Protein AF-A0A0Q9YQ11-F1 (afdb_monomer_lite)

pLDDT: mean 90.24, std 10.38, range [40.5, 97.69]

Sequence (128 aa):
MVGKISLGKLPNLDETLENQPTAQISVSVVFSMDSEGYCCIAGELSVDLSLICQRCMLPMIEPIRATFLVSPVVSDVQAEQLPARYEPLMVVNGEIVVTQWIAEELYLALPFVPRHDYECVSHDAYKE

InterPro domains:
  IPR003772 Large ribosomal RNA subunit accumulation protein YceD [PF02620] (42-121)
  IPR039255 Large ribosomal RNA subunit accumulation protein YceD, bacteria [PTHR38099] (3-121)

Foldseek 3Di:
DKDKDFQCVAPPDDPQSNVCRVKIKIKDWDWDADPVGFIKIKIKIWTWGFDQQPAQRDTDTDIFMDIFIATEDADPVVQVVDDPNHHYQHDDPNDGPVSHVVNVRRVVRDDPGDHDPDDDDHPVVPPD

Radius of gyration: 18.25 Å; chains: 1; bounding box: 50×24×55 Å

Secondary st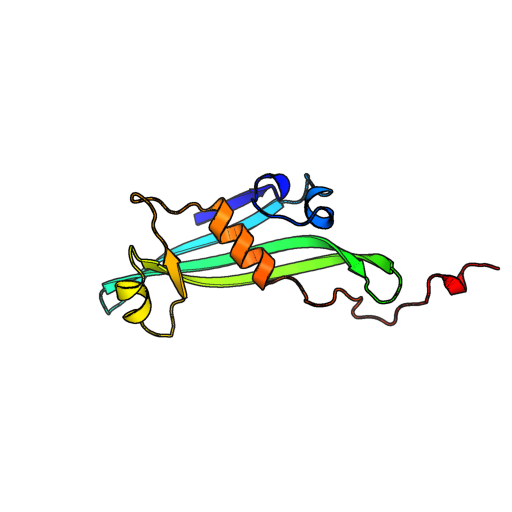ructure (DSSP, 8-state):
-EEEEEGGGSSS--HHHHT-TT-EEEEEEEEEE-TTS-EEEEEEEEEEEEEE-TTT--EEEEEEEEEEEEEEESSHHHHHTS-TTSEEEE-BTTB--HHHHHHHHHHHHS-SS---SSPPPPGGGG--

Structure (mmCIF, N/CA/C/O backbone):
data_AF-A0A0Q9YQ11-F1
#
_entry.id   AF-A0A0Q9YQ11-F1
#
loop_
_atom_site.group_PDB
_atom_site.id
_atom_site.type_symbol
_atom_site.label_atom_id
_atom_site.label_alt_id
_atom_site.label_comp_id
_atom_site.label_asym_id
_atom_site.label_entity_id
_atom_site.label_seq_id
_atom_site.pdbx_PDB_ins_code
_atom_site.Cartn_x
_atom_site.Cartn_y
_atom_site.Cartn_z
_atom_site.occupancy
_atom_site.B_iso_or_equiv
_atom_site.auth_seq_id
_atom_site.auth_comp_id
_atom_site.auth_asym_id
_atom_site.auth_atom_id
_atom_site.pdbx_PDB_model_num
ATOM 1 N N . MET A 1 1 ? -11.634 10.995 0.831 1.00 88.81 1 MET A N 1
ATOM 2 C CA . MET A 1 1 ? -10.467 11.902 0.781 1.00 88.81 1 MET A CA 1
ATOM 3 C C . MET A 1 1 ? -9.514 11.384 -0.280 1.00 88.81 1 MET A C 1
ATOM 5 O O . MET A 1 1 ? -9.397 10.176 -0.420 1.00 88.81 1 MET A O 1
ATOM 9 N N . VAL A 1 2 ? -8.875 12.275 -1.035 1.00 95.00 2 VAL A N 1
ATOM 10 C CA . VAL A 1 2 ? -7.862 11.919 -2.039 1.00 95.00 2 VAL A CA 1
ATOM 11 C C . VAL A 1 2 ? -6.594 12.716 -1.774 1.00 95.00 2 VAL A C 1
ATOM 13 O O . VAL A 1 2 ? -6.670 13.867 -1.341 1.00 95.00 2 VAL A O 1
ATOM 16 N N . GLY A 1 3 ? -5.440 12.109 -2.012 1.00 95.31 3 GLY A N 1
ATOM 17 C CA . GLY A 1 3 ? -4.145 12.720 -1.754 1.00 95.31 3 GLY A CA 1
ATOM 18 C C . GLY A 1 3 ? -3.047 12.136 -2.629 1.00 95.31 3 GLY A C 1
ATOM 19 O O . GLY A 1 3 ? -3.234 11.121 -3.300 1.00 95.31 3 GLY A O 1
ATOM 20 N N . LYS A 1 4 ? -1.895 12.808 -2.627 1.00 95.56 4 LYS A N 1
ATOM 21 C CA . LYS A 1 4 ? -0.685 12.337 -3.300 1.00 95.56 4 LYS A CA 1
ATOM 22 C C . LYS A 1 4 ? 0.491 12.350 -2.339 1.00 95.56 4 LYS A C 1
ATOM 24 O O . LYS A 1 4 ? 0.668 13.319 -1.601 1.00 95.56 4 LYS A O 1
ATOM 29 N N . ILE A 1 5 ? 1.301 11.299 -2.383 1.00 93.31 5 ILE A N 1
ATOM 30 C CA . ILE A 1 5 ? 2.515 11.149 -1.581 1.00 93.31 5 ILE A CA 1
ATOM 31 C C . ILE A 1 5 ? 3.684 10.950 -2.544 1.00 93.31 5 ILE A C 1
ATOM 33 O O . ILE A 1 5 ? 3.623 10.117 -3.444 1.00 93.31 5 ILE A O 1
ATOM 37 N N . SER A 1 6 ? 4.741 11.744 -2.392 1.00 92.62 6 SER A N 1
ATOM 38 C CA . SER A 1 6 ? 5.983 11.521 -3.138 1.00 92.62 6 SER A CA 1
ATOM 39 C C . SER A 1 6 ? 6.627 10.220 -2.674 1.00 92.62 6 SER A C 1
ATOM 41 O O . SER A 1 6 ? 6.777 10.031 -1.468 1.00 92.62 6 SER A O 1
ATOM 43 N N . LEU A 1 7 ? 7.059 9.378 -3.614 1.00 90.94 7 LEU A N 1
ATOM 44 C CA . LEU A 1 7 ? 7.686 8.091 -3.312 1.00 90.94 7 LEU A CA 1
ATOM 45 C C . LEU A 1 7 ? 8.875 8.252 -2.351 1.00 90.94 7 LEU A C 1
ATOM 47 O O . LEU A 1 7 ? 8.916 7.596 -1.321 1.00 90.94 7 LEU A O 1
ATOM 51 N N . GLY A 1 8 ? 9.747 9.240 -2.579 1.00 88.38 8 GLY A N 1
ATOM 52 C CA . GLY A 1 8 ? 10.897 9.529 -1.704 1.00 88.38 8 GLY A CA 1
ATOM 53 C C . GLY A 1 8 ? 10.570 10.022 -0.282 1.00 88.38 8 GLY A C 1
ATOM 54 O O . GLY A 1 8 ? 11.481 10.387 0.453 1.00 88.38 8 GLY A O 1
ATOM 55 N N . LYS A 1 9 ? 9.291 10.101 0.112 1.00 89.31 9 LYS A N 1
ATOM 56 C CA . LYS A 1 9 ? 8.868 10.364 1.501 1.00 89.31 9 LYS A CA 1
ATOM 57 C C . LYS A 1 9 ? 8.423 9.103 2.241 1.00 89.31 9 LYS A C 1
ATOM 59 O O . LYS A 1 9 ? 8.104 9.195 3.428 1.00 89.31 9 LYS A O 1
ATOM 64 N N . LEU A 1 10 ? 8.330 7.969 1.553 1.00 90.69 10 LEU A N 1
ATOM 65 C CA . LEU A 1 10 ? 7.999 6.706 2.190 1.00 90.69 10 LEU A CA 1
ATOM 66 C C . LEU A 1 10 ? 9.235 6.128 2.894 1.00 90.69 10 LEU A C 1
ATOM 68 O O . LEU A 1 10 ? 10.335 6.206 2.346 1.00 90.69 10 LEU A O 1
ATOM 72 N N . PRO A 1 11 ? 9.078 5.575 4.106 1.00 89.94 11 PRO A N 1
ATOM 73 C CA . PRO A 1 11 ? 10.159 4.880 4.791 1.00 89.94 11 PRO A CA 1
ATOM 74 C C . PRO A 1 11 ? 10.435 3.512 4.148 1.00 89.94 11 PRO A C 1
ATOM 76 O O . PRO A 1 11 ? 9.554 2.936 3.514 1.00 89.94 11 PRO A O 1
ATOM 79 N N . ASN A 1 12 ? 11.631 2.966 4.394 1.00 85.06 12 ASN A N 1
ATOM 80 C CA . ASN A 1 12 ? 12.003 1.579 4.078 1.00 85.06 12 ASN A CA 1
ATOM 81 C C . ASN A 1 12 ? 11.808 1.174 2.604 1.00 85.06 12 ASN A C 1
ATOM 83 O O . ASN A 1 12 ? 11.458 0.031 2.319 1.00 85.06 12 ASN A O 1
ATOM 87 N N . LEU A 1 13 ? 12.016 2.103 1.669 1.00 81.12 13 LEU A N 1
ATOM 88 C CA . LEU A 1 13 ? 12.029 1.777 0.249 1.00 81.12 13 LEU A CA 1
ATOM 89 C C . LEU A 1 13 ? 13.385 1.194 -0.150 1.00 81.12 13 LEU A C 1
ATOM 91 O O . LEU A 1 13 ? 14.428 1.669 0.289 1.00 81.12 13 LEU A O 1
ATOM 95 N N . ASP A 1 14 ? 13.370 0.194 -1.028 1.00 79.56 14 ASP A N 1
ATOM 96 C CA . ASP A 1 14 ? 14.599 -0.303 -1.640 1.00 79.56 14 ASP A CA 1
ATOM 97 C C . ASP A 1 14 ? 15.251 0.789 -2.506 1.00 79.56 14 ASP A C 1
ATOM 99 O O . ASP A 1 14 ? 14.564 1.580 -3.157 1.00 79.56 14 ASP A O 1
ATOM 103 N N . GLU A 1 15 ? 16.584 0.771 -2.609 1.00 73.31 15 GLU A N 1
ATOM 104 C CA . GLU A 1 15 ? 17.387 1.754 -3.364 1.00 73.31 15 GLU A CA 1
ATOM 105 C C . GLU A 1 15 ? 16.899 1.940 -4.820 1.00 73.31 15 GLU A C 1
ATOM 107 O O . GLU A 1 15 ? 16.966 3.024 -5.402 1.00 73.31 15 GLU A O 1
ATOM 112 N N . THR A 1 16 ? 16.335 0.889 -5.422 1.00 72.12 16 THR A N 1
ATOM 113 C CA . THR A 1 16 ? 15.770 0.941 -6.785 1.00 72.12 16 THR A CA 1
ATOM 114 C C . THR A 1 16 ? 14.543 1.861 -6.881 1.00 72.12 16 THR A C 1
ATOM 116 O O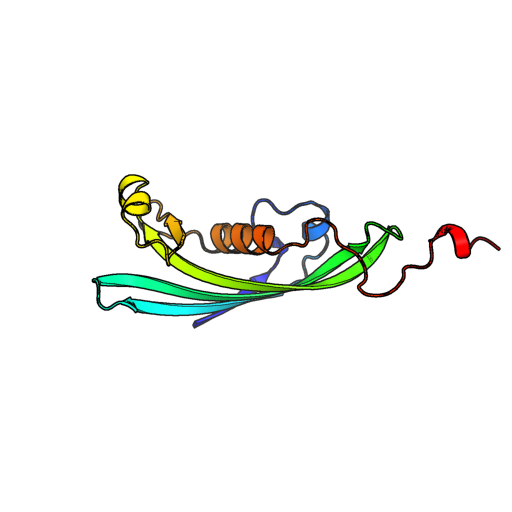 . THR A 1 16 ? 14.336 2.528 -7.898 1.00 72.12 16 THR A O 1
ATOM 119 N N . LEU A 1 17 ? 13.728 1.922 -5.828 1.00 80.25 17 LEU A N 1
ATOM 120 C CA . LEU A 1 17 ? 12.540 2.772 -5.751 1.00 80.25 17 LEU A CA 1
ATOM 121 C C . LEU A 1 17 ? 12.896 4.199 -5.317 1.00 80.25 17 LEU A C 1
ATOM 123 O O . LEU A 1 17 ? 12.307 5.158 -5.814 1.00 80.25 17 LEU A O 1
ATOM 127 N N . GLU A 1 18 ? 13.904 4.361 -4.457 1.00 71.88 18 GLU A N 1
ATOM 128 C CA . GLU A 1 18 ? 14.377 5.676 -3.998 1.00 71.88 18 GLU A CA 1
ATOM 129 C C . GLU A 1 18 ? 14.916 6.552 -5.139 1.00 71.88 18 GLU A C 1
ATOM 131 O O . GLU A 1 18 ? 14.743 7.773 -5.135 1.00 71.88 18 GLU A O 1
ATOM 136 N N . ASN A 1 19 ? 15.489 5.929 -6.173 1.00 77.25 19 ASN A N 1
ATOM 137 C CA . ASN A 1 19 ? 16.023 6.611 -7.353 1.00 77.25 19 ASN A CA 1
ATOM 138 C C . ASN A 1 19 ? 14.946 7.201 -8.293 1.00 77.25 19 ASN A C 1
ATOM 140 O O . ASN A 1 19 ? 15.256 7.649 -9.399 1.00 77.25 19 ASN A O 1
ATOM 144 N N . GLN A 1 20 ? 13.680 7.242 -7.862 1.00 85.44 20 GLN A N 1
ATOM 145 C CA . GLN A 1 20 ? 12.541 7.770 -8.620 1.00 85.44 20 GLN A CA 1
ATOM 146 C C . GLN A 1 20 ? 11.784 8.860 -7.834 1.00 85.44 20 GLN A C 1
ATOM 148 O O . GLN A 1 20 ? 10.579 8.749 -7.596 1.00 85.44 20 GLN A O 1
ATOM 153 N N . PRO A 1 21 ? 12.450 9.961 -7.430 1.00 71.00 21 PRO A N 1
ATOM 154 C CA . PRO A 1 21 ? 11.891 10.935 -6.484 1.00 71.00 21 PRO A CA 1
ATOM 155 C C . PRO A 1 21 ? 10.679 11.712 -7.024 1.00 71.00 21 PRO A C 1
ATOM 157 O O . PRO A 1 21 ? 9.940 12.329 -6.254 1.00 71.00 21 PRO A O 1
ATOM 160 N N . THR A 1 22 ? 10.471 11.708 -8.342 1.00 82.50 22 THR A N 1
ATOM 161 C CA . THR A 1 22 ? 9.332 12.356 -9.002 1.00 82.50 22 THR A CA 1
ATOM 162 C C . THR A 1 22 ? 8.079 11.484 -9.032 1.00 82.50 22 THR A C 1
ATOM 164 O O . THR A 1 22 ? 6.999 12.018 -9.291 1.00 82.50 22 THR A O 1
ATOM 167 N N . ALA A 1 23 ? 8.191 10.180 -8.749 1.00 89.56 23 ALA A N 1
ATOM 168 C CA . ALA A 1 23 ? 7.043 9.289 -8.693 1.00 89.56 23 ALA A CA 1
ATOM 169 C C . ALA A 1 23 ? 6.094 9.723 -7.565 1.00 89.56 23 ALA A C 1
ATOM 171 O O . ALA A 1 23 ? 6.506 10.000 -6.432 1.00 89.56 23 ALA A O 1
ATOM 172 N N . GLN A 1 24 ? 4.806 9.816 -7.893 1.00 93.94 24 GLN A N 1
ATOM 173 C CA . GLN A 1 24 ? 3.759 10.204 -6.956 1.00 93.94 24 GLN A CA 1
ATOM 174 C C . GLN A 1 24 ? 2.740 9.086 -6.825 1.00 93.94 24 GLN A C 1
ATOM 176 O O . GLN A 1 24 ? 2.103 8.692 -7.800 1.00 93.94 24 GLN A O 1
ATOM 181 N N . ILE A 1 25 ? 2.548 8.641 -5.593 1.00 95.50 25 ILE A N 1
ATOM 182 C CA . ILE A 1 25 ? 1.534 7.666 -5.232 1.00 95.50 25 ILE A CA 1
ATOM 183 C C . ILE A 1 25 ? 0.238 8.429 -5.023 1.00 95.50 25 ILE A C 1
ATOM 185 O O . ILE A 1 25 ? 0.167 9.323 -4.176 1.00 95.50 25 ILE A O 1
ATOM 189 N N . SER A 1 26 ? -0.775 8.099 -5.813 1.00 97.44 26 SER A N 1
ATOM 190 C CA . SER A 1 26 ? -2.131 8.599 -5.602 1.00 97.44 26 SER A CA 1
ATOM 191 C C . SER A 1 26 ? -2.840 7.671 -4.631 1.00 97.44 26 SER A C 1
ATOM 193 O O . SER A 1 26 ? -2.791 6.460 -4.809 1.00 97.44 26 SER A O 1
ATOM 195 N N . VAL A 1 27 ? -3.478 8.238 -3.610 1.00 97.38 27 VAL A N 1
ATOM 196 C CA . VAL A 1 27 ? -4.183 7.487 -2.567 1.00 97.38 27 VAL A CA 1
ATOM 197 C C . VAL A 1 27 ? -5.590 8.050 -2.424 1.00 97.38 27 VAL A C 1
ATOM 199 O O . VAL A 1 27 ? -5.771 9.271 -2.339 1.00 97.38 27 VAL A O 1
ATOM 202 N N . SER A 1 28 ? -6.587 7.173 -2.364 1.00 97.06 28 SER A N 1
ATOM 203 C CA . SER A 1 28 ? -7.951 7.526 -1.987 1.00 97.06 28 SER A CA 1
ATOM 204 C C . SER A 1 28 ? -8.389 6.712 -0.776 1.00 97.06 28 SER A C 1
ATOM 206 O O . SER A 1 28 ? -8.092 5.528 -0.672 1.00 97.06 28 SER A O 1
ATOM 208 N N . VAL A 1 29 ? -9.059 7.370 0.169 1.00 96.31 29 VAL A N 1
ATOM 209 C CA . VAL A 1 29 ? -9.552 6.746 1.401 1.00 96.31 29 VAL A CA 1
ATOM 210 C C . VAL A 1 29 ? -10.960 7.217 1.728 1.00 96.31 29 VAL A C 1
ATOM 212 O O . VAL A 1 29 ? -11.312 8.389 1.539 1.00 96.31 29 VAL A O 1
ATOM 215 N N . VAL A 1 30 ? -11.763 6.314 2.267 1.00 97.06 30 VAL A N 1
ATOM 216 C CA . VAL A 1 30 ? -13.115 6.545 2.761 1.00 97.06 30 VAL A CA 1
ATOM 217 C C . VAL A 1 30 ? -13.184 6.026 4.188 1.00 97.06 30 VAL A C 1
ATOM 219 O O . VAL A 1 30 ? -12.888 4.865 4.452 1.00 97.06 30 VAL A O 1
ATOM 222 N N . PHE A 1 31 ? -13.591 6.908 5.096 1.00 96.25 31 PHE A N 1
ATOM 223 C CA . PHE A 1 31 ? -13.805 6.588 6.501 1.00 96.25 31 PHE A CA 1
ATOM 224 C C . PHE A 1 31 ? -15.287 6.320 6.727 1.00 96.25 31 PHE A C 1
ATOM 226 O O . PHE A 1 31 ? -16.136 7.090 6.272 1.00 96.25 31 PHE A O 1
ATOM 233 N N . SER A 1 32 ? -15.599 5.241 7.430 1.00 96.94 32 SER A N 1
ATOM 234 C CA . SER A 1 32 ? -16.969 4.875 7.780 1.00 96.94 32 SER A CA 1
ATOM 235 C C . SER A 1 32 ? -17.003 4.110 9.099 1.00 96.94 32 SER A C 1
ATOM 237 O O . SER A 1 32 ? -15.967 3.699 9.612 1.00 96.94 32 SER A O 1
ATOM 239 N N . MET A 1 33 ? -18.199 3.951 9.654 1.00 96.69 33 MET A N 1
ATOM 240 C CA . MET A 1 33 ? -18.466 3.012 10.739 1.00 96.69 33 MET A CA 1
ATOM 241 C C . MET A 1 33 ? -19.367 1.923 10.173 1.00 96.69 33 MET A C 1
ATOM 243 O O . MET A 1 33 ? -20.347 2.248 9.494 1.00 96.69 33 MET A O 1
ATOM 247 N N . ASP A 1 34 ? -19.048 0.657 10.420 1.00 94.31 34 ASP A N 1
ATOM 248 C CA . ASP A 1 34 ? -19.922 -0.440 10.010 1.00 94.31 34 ASP A CA 1
ATOM 249 C C . ASP A 1 34 ? -21.106 -0.635 10.977 1.00 94.31 34 ASP A C 1
ATOM 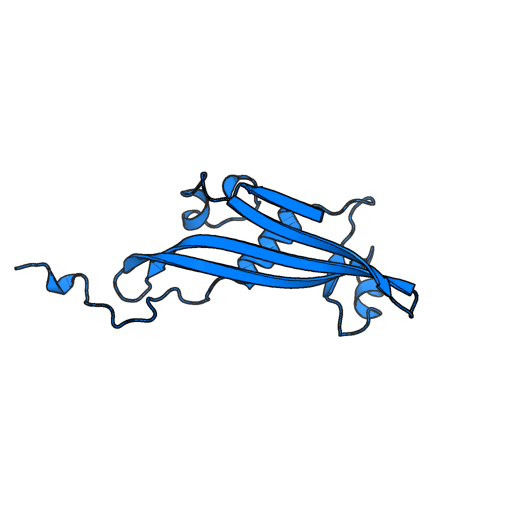251 O O . ASP A 1 34 ? -21.260 0.063 11.983 1.00 94.31 34 ASP A O 1
ATOM 255 N N . SER A 1 35 ? -21.978 -1.595 10.662 1.00 93.12 35 SER A N 1
ATOM 256 C CA . SER A 1 35 ? -23.148 -1.925 11.486 1.00 93.12 35 SER A CA 1
ATOM 257 C C . SER A 1 35 ? -22.810 -2.571 12.831 1.00 93.12 35 SER A C 1
ATOM 259 O O . SER A 1 35 ? -23.671 -2.620 13.706 1.00 93.12 35 SER A O 1
ATOM 261 N N . GLU A 1 36 ? -21.598 -3.101 12.985 1.00 92.81 36 GLU A N 1
ATOM 262 C CA . GLU A 1 36 ? -21.110 -3.748 14.206 1.00 92.81 36 GLU A CA 1
ATOM 263 C C . GLU A 1 36 ? -20.330 -2.763 15.100 1.00 92.81 36 GLU A C 1
ATOM 265 O O . GLU A 1 36 ? -19.973 -3.097 16.227 1.00 92.81 36 GLU A O 1
ATOM 270 N N . GLY A 1 37 ? -20.131 -1.524 14.637 1.00 93.44 37 GLY A N 1
ATOM 271 C CA . GLY A 1 37 ? -19.469 -0.455 15.378 1.00 93.44 37 GLY A CA 1
ATOM 272 C C . GLY A 1 37 ? -17.954 -0.392 15.179 1.00 93.44 37 GLY A C 1
ATOM 273 O O . GLY A 1 37 ? -17.290 0.317 15.934 1.00 93.44 37 GLY A O 1
ATOM 274 N N . TYR A 1 38 ? -17.397 -1.077 14.177 1.00 94.56 38 TYR A N 1
ATOM 275 C CA . TYR A 1 38 ? -15.984 -0.946 13.819 1.00 94.56 38 TYR A CA 1
ATOM 276 C C . TYR A 1 38 ? -15.751 0.297 12.961 1.00 94.56 38 TYR A C 1
ATOM 278 O O . TYR A 1 38 ? -16.544 0.625 12.076 1.00 94.56 38 TYR A O 1
ATOM 286 N N . CYS A 1 39 ? -14.639 0.985 13.220 1.00 95.44 39 CYS A N 1
ATOM 287 C CA . CYS A 1 39 ? -14.150 2.044 12.346 1.00 95.44 39 CYS A CA 1
ATOM 288 C C . CYS A 1 39 ? -13.493 1.409 11.124 1.00 95.44 39 CYS A C 1
ATOM 290 O O . CYS A 1 39 ? -12.604 0.576 11.258 1.00 95.44 39 CYS A O 1
ATOM 292 N N . CYS A 1 40 ? -13.914 1.812 9.934 1.00 96.06 40 CYS A N 1
ATOM 293 C CA . CYS A 1 40 ? -13.454 1.240 8.681 1.00 96.06 40 CYS A CA 1
ATOM 294 C C . CYS A 1 40 ? -12.783 2.313 7.834 1.00 96.06 40 CYS A C 1
ATOM 296 O O . CYS A 1 40 ? -13.357 3.382 7.597 1.00 96.06 40 CYS A O 1
ATOM 298 N N . ILE A 1 41 ? -11.602 1.989 7.319 1.00 96.75 41 ILE A N 1
ATOM 299 C CA . ILE A 1 41 ? -10.894 2.788 6.327 1.00 96.75 41 ILE A CA 1
ATOM 300 C C . ILE A 1 41 ? -10.748 1.923 5.078 1.00 96.75 41 ILE A C 1
ATOM 302 O O . ILE A 1 41 ? -9.962 0.980 5.044 1.00 96.75 41 ILE A O 1
ATOM 306 N N . ALA A 1 42 ? -11.546 2.232 4.062 1.00 97.19 42 ALA A N 1
ATOM 307 C CA . ALA A 1 42 ? -11.467 1.591 2.756 1.00 97.19 42 ALA A CA 1
ATOM 308 C C . ALA A 1 42 ? -10.730 2.512 1.790 1.00 97.19 42 ALA A C 1
ATOM 310 O O . ALA A 1 42 ? -10.921 3.730 1.842 1.00 97.19 42 ALA A O 1
ATOM 311 N N . GLY A 1 43 ? -9.930 1.966 0.887 1.00 96.56 43 GLY A N 1
ATOM 312 C CA . GLY A 1 43 ? -9.219 2.806 -0.060 1.00 96.56 43 GLY A CA 1
ATOM 313 C C . GLY A 1 43 ? -8.465 2.059 -1.136 1.00 96.56 43 GLY A C 1
ATOM 314 O O . GLY A 1 43 ? -8.497 0.834 -1.229 1.00 96.56 43 GLY A O 1
ATOM 315 N N . GLU A 1 44 ? -7.795 2.851 -1.959 1.00 97.69 44 GLU A N 1
ATOM 316 C CA . GLU A 1 44 ? -6.904 2.377 -3.005 1.00 97.69 44 GLU A CA 1
ATOM 317 C C . GLU A 1 44 ? -5.669 3.265 -3.097 1.00 97.69 44 GLU A C 1
ATOM 319 O O . GLU A 1 44 ? -5.713 4.468 -2.809 1.00 97.69 44 GLU A O 1
ATOM 324 N N . LEU A 1 45 ? -4.571 2.664 -3.539 1.00 97.38 45 LEU A N 1
ATOM 325 C CA . LEU A 1 45 ? -3.365 3.363 -3.945 1.00 97.38 45 LEU A CA 1
ATOM 326 C C . LEU A 1 45 ? -2.989 2.977 -5.373 1.00 97.38 45 LEU A C 1
ATOM 328 O O . LEU A 1 45 ? -3.239 1.856 -5.821 1.00 97.38 45 LEU A O 1
ATOM 332 N N . SER A 1 46 ? -2.369 3.911 -6.086 1.00 97.69 46 SER A N 1
ATOM 333 C CA . SER A 1 46 ? -1.864 3.678 -7.436 1.00 97.69 46 SER A CA 1
ATOM 334 C C . SER A 1 46 ? -0.606 4.488 -7.719 1.00 97.69 46 SER A C 1
ATOM 336 O O . SER A 1 46 ? -0.555 5.681 -7.393 1.00 97.69 46 SER A O 1
ATOM 338 N N . VAL A 1 47 ? 0.369 3.871 -8.381 1.00 96.31 47 VAL A N 1
ATOM 339 C CA . VAL A 1 47 ? 1.615 4.508 -8.818 1.00 96.31 47 VAL A CA 1
ATOM 340 C C . VAL A 1 47 ? 2.203 3.755 -10.011 1.00 96.31 47 VAL A C 1
ATOM 342 O O . VAL A 1 47 ? 2.142 2.532 -10.054 1.00 96.31 47 VAL A O 1
ATOM 345 N N . ASP A 1 48 ? 2.801 4.477 -10.955 1.00 94.75 48 ASP A N 1
ATOM 346 C CA . ASP A 1 48 ? 3.605 3.873 -12.019 1.00 94.75 48 ASP A CA 1
ATOM 347 C C . ASP A 1 48 ? 5.075 3.885 -11.583 1.00 94.75 48 ASP A C 1
ATOM 349 O O . ASP A 1 48 ? 5.630 4.952 -11.301 1.00 94.75 48 ASP A O 1
ATOM 353 N N . LEU A 1 49 ? 5.699 2.707 -11.500 1.00 93.88 49 LEU A N 1
ATOM 354 C CA . LEU A 1 49 ? 7.087 2.544 -11.060 1.00 93.88 49 LEU A CA 1
ATOM 355 C C . LEU A 1 49 ? 7.967 2.053 -12.205 1.00 93.88 49 LEU A C 1
ATOM 357 O O . LEU A 1 49 ? 7.604 1.136 -12.934 1.00 93.88 49 LEU A O 1
ATOM 361 N N . SER A 1 50 ? 9.168 2.609 -12.326 1.00 92.69 50 SER A N 1
ATOM 362 C CA . SER A 1 50 ? 10.230 2.029 -13.143 1.00 92.69 50 SER A CA 1
ATOM 363 C C . SER A 1 50 ? 10.897 0.894 -12.367 1.00 92.69 50 SER A C 1
ATOM 365 O O . SER A 1 50 ? 11.633 1.135 -11.412 1.00 92.69 50 SER A O 1
ATOM 367 N N . LEU A 1 51 ? 10.668 -0.347 -12.778 1.00 92.38 51 LEU A N 1
ATOM 368 C CA . LEU A 1 51 ? 11.290 -1.543 -12.209 1.00 92.38 51 LEU A CA 1
ATOM 369 C C . LEU A 1 51 ? 12.292 -2.145 -13.199 1.00 92.38 51 LEU A C 1
ATOM 371 O O . LEU A 1 51 ? 12.286 -1.823 -14.385 1.00 92.38 51 LEU A O 1
ATOM 375 N N . ILE A 1 52 ? 13.162 -3.037 -12.725 1.00 91.88 52 ILE A N 1
ATOM 376 C CA . ILE A 1 52 ? 14.065 -3.794 -13.599 1.00 91.88 52 ILE A CA 1
ATOM 377 C C . ILE A 1 52 ? 13.439 -5.144 -13.922 1.00 91.88 52 ILE A C 1
ATOM 379 O O . ILE A 1 52 ? 13.200 -5.961 -13.029 1.00 91.88 52 ILE A O 1
ATOM 383 N N . CYS A 1 53 ? 13.225 -5.397 -15.213 1.00 93.44 53 CYS A N 1
ATOM 384 C CA . CYS A 1 53 ? 12.747 -6.680 -15.697 1.00 93.44 53 CYS A CA 1
ATOM 385 C C . CYS A 1 53 ? 13.756 -7.789 -15.359 1.00 93.44 53 CYS A C 1
ATOM 387 O O . CYS A 1 53 ? 14.859 -7.825 -15.902 1.00 93.44 53 CYS A O 1
ATOM 389 N N . GLN A 1 54 ? 13.351 -8.769 -14.557 1.00 92.50 54 GLN A N 1
ATOM 390 C CA . GLN A 1 54 ? 14.175 -9.903 -14.114 1.00 92.50 54 GLN A CA 1
ATOM 391 C C . GLN A 1 54 ? 14.432 -10.956 -15.213 1.00 92.50 54 GLN A C 1
ATOM 393 O O . GLN A 1 54 ? 14.840 -12.080 -14.921 1.00 92.50 54 GLN A O 1
ATOM 398 N N . ARG A 1 55 ? 14.137 -10.640 -16.483 1.00 91.81 55 ARG A N 1
ATOM 399 C CA . ARG A 1 55 ? 14.415 -11.502 -17.645 1.00 91.81 55 ARG A CA 1
ATOM 400 C C . ARG A 1 55 ? 15.418 -10.875 -18.610 1.00 91.81 55 ARG A C 1
ATOM 402 O O . ARG A 1 55 ? 16.387 -11.536 -18.962 1.00 91.81 55 ARG A O 1
ATOM 409 N N . CYS A 1 56 ? 15.201 -9.634 -19.050 1.00 93.44 56 CYS A N 1
ATOM 410 C CA . CYS A 1 56 ? 16.138 -8.933 -19.941 1.00 93.44 56 CYS A CA 1
ATOM 411 C C . CYS A 1 56 ? 17.067 -7.944 -19.228 1.00 93.44 56 CYS A C 1
ATOM 413 O O . CYS A 1 56 ? 17.963 -7.416 -19.879 1.00 93.44 56 CYS A O 1
ATOM 415 N N . MET A 1 57 ? 16.863 -7.691 -17.930 1.00 92.12 57 MET A N 1
ATOM 416 C CA . MET A 1 57 ? 17.591 -6.692 -17.134 1.00 92.12 57 MET A CA 1
ATOM 417 C C . MET A 1 57 ? 17.448 -5.248 -17.644 1.00 92.12 57 MET A C 1
ATOM 419 O O . MET A 1 57 ? 18.267 -4.391 -17.323 1.00 92.12 57 MET A O 1
ATOM 423 N N . LEU A 1 58 ? 16.399 -4.961 -18.420 1.00 91.38 58 LEU A N 1
ATOM 424 C CA . LEU A 1 58 ? 16.075 -3.609 -18.877 1.00 91.38 58 LEU A CA 1
ATOM 425 C C . LEU A 1 58 ? 15.015 -2.955 -17.974 1.00 91.38 58 LEU A C 1
ATOM 427 O O . LEU A 1 58 ? 14.184 -3.673 -17.404 1.00 91.38 58 LEU A O 1
ATOM 431 N N . PRO A 1 59 ? 15.012 -1.612 -17.859 1.00 91.69 59 PRO A N 1
ATOM 432 C CA . PRO A 1 59 ? 13.947 -0.885 -17.180 1.00 91.69 59 PRO A CA 1
ATOM 433 C C . PRO A 1 59 ? 12.588 -1.109 -17.850 1.00 91.69 59 PRO A C 1
ATOM 435 O O . PRO A 1 59 ? 12.495 -1.137 -19.077 1.00 91.69 59 PRO A O 1
ATOM 438 N N . MET A 1 60 ? 11.541 -1.220 -17.038 1.00 92.56 60 MET A N 1
ATOM 439 C CA . MET A 1 60 ? 10.148 -1.332 -17.460 1.00 92.56 60 MET A CA 1
ATOM 440 C C . MET A 1 60 ? 9.259 -0.480 -16.557 1.00 92.56 60 MET A C 1
ATOM 442 O O . MET A 1 60 ? 9.534 -0.361 -15.365 1.00 92.56 60 MET A O 1
ATOM 446 N N . ILE A 1 61 ? 8.198 0.103 -17.113 1.00 93.00 61 ILE A N 1
ATOM 447 C CA . ILE A 1 61 ? 7.186 0.801 -16.315 1.00 93.00 61 ILE A CA 1
ATOM 448 C C . ILE A 1 61 ? 6.117 -0.208 -15.909 1.00 93.00 61 ILE A C 1
ATOM 450 O O . ILE A 1 61 ? 5.467 -0.790 -16.774 1.00 93.00 61 ILE A O 1
ATOM 454 N N . GLU A 1 62 ? 5.942 -0.388 -14.606 1.00 93.38 62 GLU A N 1
ATOM 455 C CA . GLU A 1 62 ? 4.946 -1.268 -14.008 1.00 93.38 62 GLU A CA 1
ATOM 456 C C . GLU A 1 62 ? 3.882 -0.427 -13.280 1.00 93.38 62 GLU A C 1
ATOM 458 O O . GLU A 1 62 ? 4.221 0.308 -12.342 1.00 93.38 62 GLU A O 1
ATOM 463 N N . PRO A 1 63 ? 2.602 -0.510 -13.680 1.00 95.25 63 PRO A N 1
ATOM 464 C CA . PRO A 1 63 ? 1.514 0.135 -12.959 1.00 95.25 63 PRO A CA 1
ATOM 465 C C . PRO A 1 63 ? 1.147 -0.676 -11.711 1.00 95.25 63 PRO A C 1
ATOM 467 O O . PRO A 1 63 ? 0.534 -1.739 -11.802 1.00 95.25 63 PRO A O 1
ATOM 470 N N . ILE A 1 64 ? 1.447 -0.144 -10.529 1.00 95.94 64 ILE A N 1
ATOM 471 C CA . ILE A 1 64 ? 1.080 -0.753 -9.248 1.00 95.94 64 ILE A CA 1
ATOM 472 C C . ILE A 1 64 ? -0.254 -0.191 -8.774 1.00 95.94 64 ILE A C 1
ATOM 474 O O . ILE A 1 64 ? -0.454 1.027 -8.726 1.00 95.94 64 ILE A O 1
ATOM 478 N N . ARG A 1 65 ? -1.177 -1.084 -8.414 1.00 97.00 65 ARG A N 1
ATOM 479 C CA . ARG A 1 65 ? -2.497 -0.749 -7.872 1.00 97.00 65 ARG A CA 1
ATOM 480 C C . ARG A 1 65 ? -2.819 -1.693 -6.727 1.00 97.00 65 ARG A C 1
ATOM 482 O O . ARG A 1 65 ? -2.697 -2.902 -6.893 1.00 97.00 65 ARG A O 1
ATOM 489 N N . ALA A 1 66 ? -3.273 -1.144 -5.608 1.00 96.56 66 ALA A N 1
ATOM 490 C CA . ALA A 1 66 ? -3.712 -1.929 -4.462 1.00 96.56 66 ALA A CA 1
ATOM 491 C C . ALA A 1 66 ? -4.990 -1.340 -3.875 1.00 96.56 66 ALA A C 1
ATOM 493 O O . ALA A 1 66 ? -5.202 -0.128 -3.925 1.00 96.56 66 ALA A O 1
ATOM 494 N N . THR A 1 67 ? -5.822 -2.203 -3.306 1.00 97.56 67 THR A N 1
ATOM 495 C CA . THR A 1 67 ? -7.003 -1.823 -2.529 1.00 97.56 67 THR A CA 1
ATOM 496 C C . THR A 1 67 ? -6.858 -2.388 -1.133 1.00 97.56 67 THR A C 1
ATOM 498 O O . THR A 1 67 ? -6.453 -3.540 -1.000 1.00 97.56 67 THR A O 1
ATOM 501 N N . PHE A 1 68 ? -7.257 -1.627 -0.125 1.00 96.88 68 PHE A N 1
ATOM 502 C CA . PHE A 1 68 ? -7.167 -2.037 1.271 1.00 96.88 68 PHE A CA 1
ATOM 503 C C . PHE A 1 68 ? -8.484 -1.770 1.997 1.00 96.88 68 PHE A C 1
ATOM 505 O O . PHE A 1 68 ? -9.243 -0.849 1.663 1.00 96.88 68 PHE A O 1
ATOM 512 N N . LEU A 1 69 ? -8.749 -2.588 3.012 1.00 97.06 69 LEU A N 1
ATOM 513 C CA . LEU A 1 69 ? -9.869 -2.430 3.927 1.00 97.06 69 LEU A CA 1
ATOM 514 C C . LEU A 1 69 ? -9.372 -2.703 5.343 1.00 97.06 69 LEU A C 1
ATOM 516 O O . LEU A 1 69 ? -9.248 -3.851 5.764 1.00 97.06 69 LEU A O 1
ATOM 520 N N . VAL A 1 70 ? -9.097 -1.630 6.076 1.00 97.00 70 VAL A N 1
ATOM 521 C CA . VAL A 1 70 ? -8.462 -1.716 7.390 1.00 97.00 70 VAL A CA 1
ATOM 522 C C . VAL A 1 70 ? -9.362 -1.179 8.493 1.00 97.00 70 VAL A C 1
ATOM 524 O O . VAL A 1 70 ? -10.246 -0.349 8.254 1.00 97.00 70 VAL A O 1
ATOM 527 N N . SER A 1 71 ? -9.108 -1.622 9.721 1.00 97.31 71 SER A N 1
ATOM 528 C CA . SER A 1 71 ? -9.698 -1.052 10.932 1.00 97.31 71 SER A CA 1
ATOM 529 C C . SER A 1 71 ? -8.595 -0.628 11.901 1.00 97.31 71 SER A C 1
ATOM 531 O O . SER A 1 71 ? -7.737 -1.450 12.229 1.00 97.31 71 SER A O 1
ATOM 533 N N . PRO A 1 72 ? -8.618 0.615 12.413 1.00 96.44 72 PRO A N 1
ATOM 534 C CA . PRO A 1 72 ? -7.685 1.058 13.440 1.00 96.44 72 PRO A CA 1
ATOM 535 C C . PRO A 1 72 ? -7.795 0.223 14.720 1.00 96.44 72 PRO A C 1
ATOM 537 O O . PRO A 1 72 ? -8.899 0.012 15.229 1.00 96.44 72 PRO A O 1
ATOM 540 N N . VAL A 1 73 ? -6.660 -0.204 15.269 1.00 96.50 73 VAL A N 1
ATOM 541 C CA . VAL A 1 73 ? -6.570 -0.943 16.536 1.00 96.50 73 VAL A CA 1
ATOM 542 C C . VAL A 1 73 ? -5.405 -0.432 17.388 1.00 96.50 73 VAL A C 1
ATOM 544 O O . VAL A 1 73 ? -4.402 0.035 16.863 1.00 96.50 73 VAL A O 1
ATOM 547 N N . VAL A 1 74 ? -5.520 -0.499 18.716 1.00 95.62 74 VAL A N 1
ATOM 548 C CA . VAL A 1 74 ? -4.498 0.012 19.661 1.00 95.62 74 VAL A CA 1
ATOM 549 C C . VAL A 1 74 ? -3.670 -1.094 20.326 1.00 95.62 74 VAL A C 1
ATOM 551 O O . VAL A 1 74 ? -2.819 -0.810 21.165 1.00 95.62 74 VAL A O 1
ATOM 554 N N . SER A 1 75 ? -3.949 -2.362 20.015 1.00 94.94 75 SER A N 1
ATOM 555 C CA . SER A 1 75 ? -3.276 -3.523 20.611 1.00 94.94 75 SER A CA 1
ATOM 556 C C . SER A 1 75 ? -3.489 -4.788 19.783 1.00 94.94 75 SER A C 1
ATOM 558 O O . SER A 1 75 ? -4.522 -4.918 19.122 1.00 94.94 75 SER A O 1
ATOM 560 N N . ASP A 1 76 ? -2.579 -5.751 19.923 1.00 95.19 76 ASP A N 1
ATOM 561 C CA . ASP A 1 76 ? -2.691 -7.067 19.280 1.00 95.19 76 ASP A CA 1
ATOM 562 C C . ASP A 1 76 ? -3.965 -7.812 19.708 1.00 95.19 76 ASP A C 1
ATOM 564 O O . ASP A 1 76 ? -4.641 -8.414 18.884 1.00 95.19 76 ASP A O 1
ATOM 568 N N . VAL A 1 77 ? -4.376 -7.681 20.976 1.00 96.25 77 VAL A N 1
ATOM 569 C CA . VAL A 1 77 ? -5.628 -8.280 21.479 1.00 96.25 77 VAL A CA 1
ATOM 570 C C . VAL A 1 77 ? -6.846 -7.765 20.707 1.00 96.25 77 VAL A C 1
ATOM 572 O O . VAL A 1 77 ? -7.767 -8.524 20.418 1.00 96.25 77 VAL A O 1
ATOM 575 N N . GLN A 1 78 ? -6.868 -6.475 20.363 1.00 94.56 78 GLN A N 1
ATOM 576 C CA . GLN A 1 78 ? -7.950 -5.906 19.560 1.00 94.56 78 GLN A CA 1
ATOM 577 C C . GLN A 1 78 ? -7.845 -6.337 18.090 1.00 94.56 78 GLN A C 1
ATOM 579 O O . GLN A 1 78 ? -8.875 -6.571 17.462 1.00 94.56 78 GLN A O 1
ATOM 584 N N . ALA A 1 79 ? -6.626 -6.466 17.558 1.00 95.69 79 ALA A N 1
ATOM 585 C CA . ALA A 1 79 ? -6.391 -6.983 16.213 1.00 95.69 79 ALA A CA 1
ATOM 586 C C . ALA A 1 79 ? -6.922 -8.419 16.056 1.00 95.69 79 ALA A C 1
ATOM 588 O O . ALA A 1 79 ? -7.596 -8.717 15.077 1.00 95.69 79 ALA A O 1
ATOM 589 N N . GLU A 1 80 ? -6.701 -9.287 17.046 1.00 95.81 80 GLU A N 1
ATOM 590 C CA . GLU A 1 80 ? -7.194 -10.674 17.053 1.00 95.81 80 GLU A CA 1
ATOM 591 C C . GLU A 1 80 ? -8.726 -10.781 17.128 1.00 95.81 80 GLU A C 1
ATOM 593 O O . GLU A 1 80 ? -9.310 -11.762 16.671 1.00 95.81 80 GLU A O 1
ATOM 598 N N . GLN A 1 81 ? -9.392 -9.781 17.711 1.00 94.31 81 GLN A N 1
ATOM 599 C CA . GLN A 1 81 ? -10.856 -9.716 17.821 1.00 94.31 81 GLN A CA 1
ATOM 600 C C . GLN A 1 81 ? -11.525 -9.095 16.593 1.00 94.31 81 GLN A C 1
ATOM 602 O O . GLN A 1 81 ? -12.756 -9.015 16.526 1.00 94.31 81 GLN A O 1
ATOM 607 N N . LEU A 1 82 ? -10.730 -8.604 15.646 1.00 95.94 82 LEU A N 1
ATOM 608 C CA . LEU A 1 82 ? -11.234 -7.932 14.469 1.00 95.94 82 LEU A CA 1
ATOM 609 C C . LEU A 1 82 ? -11.896 -8.949 13.521 1.00 95.94 82 LEU A C 1
ATOM 611 O O . LEU A 1 82 ? -11.358 -10.038 13.305 1.00 95.94 82 LEU A O 1
ATOM 615 N N . PRO A 1 83 ? -13.060 -8.632 12.923 1.00 95.38 83 PRO A N 1
ATOM 616 C CA . PRO A 1 83 ? -13.649 -9.489 11.908 1.00 95.38 83 PRO A CA 1
ATOM 617 C C . PRO A 1 83 ? -12.666 -9.719 10.756 1.00 95.38 83 PRO A C 1
ATOM 619 O O . PRO A 1 83 ? -12.088 -8.765 10.246 1.00 95.38 83 PRO A O 1
ATOM 622 N N . ALA A 1 84 ? -12.557 -10.961 10.274 1.00 94.75 84 ALA A N 1
ATOM 623 C CA . ALA A 1 84 ? -11.564 -11.382 9.271 1.00 94.75 84 ALA A CA 1
ATOM 624 C C . ALA A 1 84 ? -11.603 -10.625 7.924 1.00 94.75 84 ALA A C 1
ATOM 626 O O . ALA A 1 84 ? -10.730 -10.811 7.085 1.00 94.75 84 ALA A O 1
ATOM 627 N N . ARG A 1 85 ? -12.636 -9.809 7.692 1.00 94.69 85 ARG A N 1
ATOM 628 C CA . ARG A 1 85 ? -12.773 -8.939 6.515 1.00 94.69 85 ARG A CA 1
ATOM 629 C C . ARG A 1 85 ? -11.932 -7.661 6.596 1.00 94.69 85 ARG A C 1
ATOM 631 O O . ARG A 1 85 ? -11.804 -6.988 5.581 1.00 94.69 85 ARG A O 1
ATOM 638 N N . TYR A 1 86 ? -11.443 -7.302 7.782 1.00 96.44 86 TYR A N 1
ATOM 639 C CA . TYR A 1 86 ? -10.599 -6.134 7.991 1.00 96.44 86 TYR A CA 1
ATOM 640 C C . TYR A 1 86 ? -9.180 -6.564 8.313 1.00 96.44 86 TYR A C 1
ATOM 642 O O . TYR A 1 86 ? -8.958 -7.476 9.109 1.00 96.44 86 TYR A O 1
ATOM 6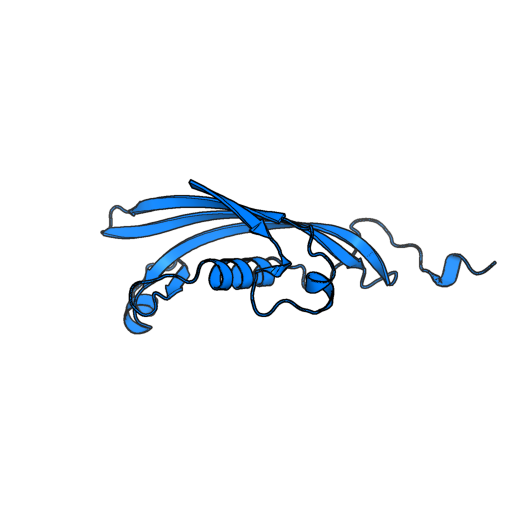50 N N . GLU A 1 87 ? -8.233 -5.824 7.765 1.00 95.44 87 GLU A N 1
ATOM 651 C CA . GLU A 1 87 ? -6.850 -5.878 8.206 1.00 95.44 87 GLU A CA 1
ATOM 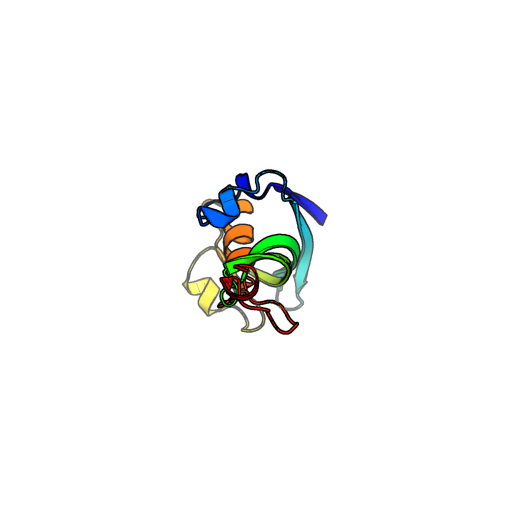652 C C . GLU A 1 87 ? -6.639 -4.901 9.380 1.00 95.44 87 GLU A C 1
ATOM 654 O O . GLU A 1 87 ? -7.199 -3.795 9.391 1.00 95.44 87 GLU A O 1
ATOM 659 N N . PRO A 1 88 ? -5.887 -5.289 10.422 1.00 96.19 88 PRO A N 1
ATOM 660 C CA . PRO A 1 88 ? -5.626 -4.411 11.552 1.00 96.19 88 PRO A CA 1
ATOM 661 C C . PRO A 1 88 ? -4.646 -3.300 11.160 1.00 96.19 88 PRO A C 1
ATOM 663 O O . PRO A 1 88 ? -3.550 -3.571 10.681 1.00 96.19 88 PRO A O 1
ATOM 666 N N . LEU A 1 89 ? -5.008 -2.047 11.439 1.00 96.31 89 LEU A N 1
ATOM 667 C CA . LEU A 1 89 ? -4.112 -0.900 11.297 1.00 96.31 89 LEU A CA 1
ATOM 668 C C . LEU A 1 89 ? -3.721 -0.369 12.676 1.00 96.31 89 LEU A C 1
ATOM 670 O O . LEU A 1 89 ? -4.545 0.197 13.395 1.00 96.31 89 LEU A O 1
ATOM 674 N N . MET A 1 90 ? -2.458 -0.544 13.054 1.00 95.19 90 MET A N 1
ATOM 675 C CA . MET A 1 90 ? -1.976 -0.157 14.379 1.00 95.19 90 MET A CA 1
ATOM 676 C C . MET A 1 90 ? -1.982 1.363 14.575 1.00 95.19 90 MET A C 1
ATOM 678 O O . MET A 1 90 ? -1.420 2.123 13.787 1.00 95.19 90 MET A O 1
ATOM 682 N N . VAL A 1 91 ? -2.584 1.801 15.679 1.00 95.38 91 VAL A N 1
ATOM 683 C CA . VAL A 1 91 ? -2.578 3.186 16.152 1.00 95.38 91 VAL A CA 1
ATOM 684 C C . VAL A 1 91 ? -1.539 3.315 17.257 1.00 95.38 91 VAL A C 1
ATOM 686 O O . VAL A 1 91 ? -1.641 2.668 18.300 1.00 95.38 91 VAL A O 1
ATOM 689 N N . VAL A 1 92 ? -0.558 4.191 17.059 1.00 90.25 92 VAL A N 1
ATOM 690 C CA . VAL A 1 92 ? 0.530 4.428 18.014 1.00 90.25 92 VAL A CA 1
ATOM 691 C C . VAL A 1 92 ? 0.384 5.837 18.571 1.00 90.25 92 VAL A C 1
ATOM 693 O O . VAL A 1 92 ? 0.332 6.805 17.822 1.00 90.25 92 VAL A O 1
ATOM 696 N N . ASN A 1 93 ? 0.293 5.966 19.898 1.00 91.12 93 ASN A N 1
ATOM 697 C CA . ASN A 1 93 ? 0.099 7.254 20.584 1.00 91.12 93 ASN A CA 1
ATOM 698 C C . ASN A 1 93 ? -1.119 8.063 20.087 1.00 91.12 93 ASN A C 1
ATOM 700 O O . ASN A 1 93 ? -1.110 9.290 20.118 1.00 91.12 93 ASN A O 1
ATOM 704 N N . GLY A 1 94 ? -2.179 7.376 19.649 1.00 91.19 94 GLY A N 1
ATOM 705 C CA . GLY A 1 94 ? -3.395 8.011 19.127 1.00 91.19 94 GLY A CA 1
ATOM 706 C C . GLY A 1 94 ? -3.302 8.464 17.668 1.00 91.19 94 GLY A C 1
ATOM 707 O O . GLY A 1 94 ? -4.250 9.064 17.168 1.00 91.19 94 GLY A O 1
ATOM 708 N N . GLU A 1 95 ? -2.203 8.159 16.978 1.00 92.25 95 GLU A N 1
ATOM 709 C CA . GLU A 1 95 ? -1.970 8.554 15.592 1.00 92.25 95 GLU A CA 1
ATOM 710 C C . GLU A 1 95 ? -1.694 7.344 14.691 1.00 92.25 95 GLU A C 1
ATOM 712 O O . GLU A 1 95 ? -1.217 6.294 15.126 1.00 92.25 95 GLU A O 1
ATOM 717 N N . ILE A 1 96 ? -1.999 7.512 13.404 1.00 92.56 96 ILE A N 1
ATOM 718 C CA . ILE A 1 96 ? -1.632 6.581 12.335 1.00 92.56 96 ILE A CA 1
ATOM 719 C C . ILE A 1 96 ? -0.532 7.247 11.515 1.00 92.56 96 ILE A C 1
ATOM 721 O O . ILE A 1 96 ? -0.723 8.339 10.971 1.00 92.56 96 ILE A O 1
ATOM 725 N N . VAL A 1 97 ? 0.605 6.569 11.372 1.00 92.06 97 VAL A N 1
ATOM 726 C CA . VAL A 1 97 ? 1.698 7.033 10.513 1.00 92.06 97 VAL A CA 1
ATOM 727 C C . VAL A 1 97 ? 1.380 6.652 9.066 1.00 92.06 97 VAL A C 1
ATOM 729 O O . VAL A 1 97 ? 1.775 5.599 8.576 1.00 92.06 97 VAL A O 1
ATOM 732 N N . VAL A 1 98 ? 0.644 7.523 8.368 1.00 91.44 98 VAL A N 1
ATOM 733 C CA . VAL A 1 98 ? 0.136 7.254 7.006 1.00 91.44 98 VAL A CA 1
ATOM 734 C C . VAL A 1 98 ? 1.253 6.896 6.025 1.00 91.44 98 VAL A C 1
ATOM 736 O O . VAL A 1 98 ? 1.070 6.019 5.193 1.00 91.44 98 VAL A O 1
ATOM 739 N N . THR A 1 99 ? 2.418 7.540 6.106 1.00 92.62 99 THR A N 1
ATOM 740 C CA . THR A 1 99 ? 3.542 7.221 5.211 1.00 92.62 99 THR A CA 1
ATOM 741 C C . THR A 1 99 ? 4.092 5.821 5.443 1.00 92.62 99 THR A C 1
ATOM 743 O O . THR A 1 99 ? 4.474 5.172 4.481 1.00 92.62 99 THR A O 1
ATOM 746 N N . GLN A 1 100 ? 4.117 5.342 6.687 1.00 92.88 100 GLN A N 1
ATOM 747 C CA . GLN A 1 100 ? 4.530 3.975 6.979 1.00 92.88 100 GLN A CA 1
ATOM 748 C C . GLN A 1 100 ? 3.504 2.982 6.437 1.00 92.88 100 GLN A C 1
ATOM 750 O O . GLN A 1 100 ? 3.870 2.086 5.687 1.00 92.88 100 GLN A O 1
ATOM 755 N N . TRP A 1 101 ? 2.225 3.202 6.739 1.00 93.44 101 TRP A N 1
ATOM 756 C CA . TRP A 1 101 ? 1.151 2.338 6.261 1.00 93.44 101 TRP A CA 1
ATOM 757 C C . TRP A 1 101 ? 1.130 2.242 4.728 1.00 93.44 101 TRP A C 1
ATOM 759 O O . TRP A 1 101 ? 1.183 1.152 4.175 1.00 93.44 101 TRP A O 1
ATOM 769 N N . ILE A 1 102 ? 1.161 3.375 4.018 1.00 94.81 102 ILE A N 1
ATOM 770 C CA . ILE A 1 102 ? 1.172 3.376 2.547 1.00 94.81 102 ILE A CA 1
ATOM 771 C C . ILE A 1 102 ? 2.431 2.705 1.974 1.00 94.81 102 ILE A C 1
ATOM 773 O O . ILE A 1 102 ? 2.362 2.135 0.887 1.00 94.81 102 ILE A O 1
ATOM 777 N N . ALA A 1 103 ? 3.569 2.748 2.674 1.00 93.06 103 ALA A N 1
ATOM 778 C CA . ALA A 1 103 ? 4.768 2.026 2.253 1.00 93.06 103 ALA A CA 1
ATOM 779 C C . ALA A 1 103 ? 4.606 0.509 2.371 1.00 93.06 103 ALA A C 1
ATOM 781 O O . ALA A 1 103 ? 4.972 -0.207 1.442 1.00 93.06 103 ALA A O 1
ATOM 782 N N . GLU A 1 104 ? 4.023 0.034 3.471 1.00 92.94 104 GLU A N 1
ATOM 783 C CA . GLU A 1 104 ? 3.719 -1.384 3.682 1.00 92.94 104 GLU A CA 1
ATOM 784 C C . GLU A 1 104 ? 2.736 -1.895 2.615 1.00 92.94 104 GLU A C 1
ATOM 786 O O . GLU A 1 104 ? 3.020 -2.890 1.950 1.00 92.94 104 GLU A O 1
ATOM 791 N N . GLU A 1 105 ? 1.651 -1.159 2.355 1.00 94.69 105 GLU A N 1
ATOM 792 C CA . GLU A 1 105 ? 0.674 -1.500 1.307 1.00 94.69 105 GLU A CA 1
ATOM 793 C C . GLU A 1 105 ? 1.299 -1.520 -0.093 1.00 94.69 105 GLU A C 1
ATOM 795 O O . GLU A 1 105 ? 1.049 -2.424 -0.892 1.00 94.69 105 GLU A O 1
ATOM 800 N N . LEU A 1 106 ? 2.139 -0.527 -0.409 1.00 93.94 106 LEU A N 1
ATOM 801 C CA . LEU A 1 106 ? 2.842 -0.490 -1.687 1.00 93.94 106 LEU A CA 1
ATOM 802 C C . LEU A 1 106 ? 3.758 -1.705 -1.835 1.00 93.94 106 LEU A C 1
ATOM 804 O O . LEU A 1 106 ? 3.760 -2.326 -2.894 1.00 93.94 106 LEU A O 1
ATOM 808 N N . TYR A 1 107 ? 4.512 -2.043 -0.788 1.00 92.25 107 TYR A N 1
ATOM 809 C CA . TYR A 1 107 ? 5.433 -3.175 -0.788 1.00 92.25 107 TYR A CA 1
ATOM 810 C C . TYR A 1 107 ? 4.700 -4.502 -1.009 1.00 92.25 107 TYR A C 1
ATOM 812 O O . TYR A 1 107 ? 5.137 -5.313 -1.822 1.00 92.25 107 TYR A O 1
ATOM 820 N N . LEU A 1 108 ? 3.553 -4.697 -0.351 1.00 92.62 108 LEU A N 1
ATOM 821 C CA . LEU A 1 108 ? 2.702 -5.875 -0.544 1.00 92.62 108 LEU A CA 1
ATOM 822 C C . LEU A 1 108 ? 2.136 -5.975 -1.968 1.00 92.62 108 LEU A C 1
ATOM 824 O O . LEU A 1 108 ? 1.905 -7.078 -2.462 1.00 92.62 108 LEU A O 1
ATOM 828 N N . ALA A 1 109 ? 1.932 -4.838 -2.634 1.00 94.56 109 ALA A N 1
ATOM 829 C CA . ALA A 1 109 ? 1.420 -4.773 -3.998 1.00 94.56 109 ALA A CA 1
ATOM 830 C C . ALA A 1 109 ? 2.501 -4.911 -5.083 1.00 94.56 109 ALA A C 1
ATOM 832 O O . ALA A 1 109 ? 2.165 -5.051 -6.263 1.00 94.56 109 ALA A O 1
ATOM 833 N N . LEU A 1 110 ? 3.788 -4.858 -4.723 1.00 93.25 110 LEU A N 1
ATOM 834 C CA . LEU A 1 110 ? 4.872 -5.020 -5.686 1.00 93.25 110 LEU A CA 1
ATOM 835 C C . LEU A 1 110 ? 4.886 -6.442 -6.269 1.00 93.25 110 LEU A C 1
ATOM 837 O O . LEU A 1 110 ? 4.707 -7.427 -5.547 1.00 93.25 110 LEU A O 1
ATOM 841 N N . PRO A 1 111 ? 5.173 -6.593 -7.573 1.00 92.31 111 PRO A N 1
ATOM 842 C CA . PRO A 1 111 ? 5.364 -7.910 -8.151 1.00 92.31 111 PRO A CA 1
ATOM 843 C C . PRO A 1 111 ? 6.613 -8.566 -7.558 1.00 92.31 111 PRO A C 1
ATOM 845 O O . PRO A 1 111 ? 7.703 -7.998 -7.585 1.00 92.31 111 PRO A O 1
ATOM 848 N N . PHE A 1 112 ? 6.474 -9.815 -7.109 1.00 89.00 112 PHE A N 1
ATOM 849 C CA . PHE A 1 112 ? 7.595 -10.589 -6.564 1.00 89.00 112 PHE A CA 1
ATOM 850 C C . PHE A 1 112 ? 8.759 -10.734 -7.562 1.00 89.00 112 PHE A C 1
ATOM 852 O O . PHE A 1 112 ? 9.925 -10.749 -7.177 1.00 89.00 112 PHE A O 1
ATOM 859 N N . VAL A 1 113 ? 8.449 -10.833 -8.860 1.00 91.44 113 VAL A N 1
ATOM 860 C CA . VAL A 1 113 ? 9.442 -10.893 -9.942 1.00 91.44 113 VAL A CA 1
ATOM 861 C C . VAL A 1 113 ? 8.977 -9.997 -11.096 1.00 91.44 113 VAL A C 1
ATOM 863 O O . VAL A 1 113 ? 8.218 -10.467 -11.948 1.00 91.44 113 VAL A O 1
ATOM 866 N N . PRO A 1 114 ? 9.426 -8.730 -11.162 1.00 92.81 114 PRO A N 1
ATOM 867 C CA . PRO A 1 114 ? 9.052 -7.813 -12.237 1.00 92.81 114 PRO A CA 1
ATOM 868 C C . PRO A 1 114 ? 9.489 -8.356 -13.602 1.00 92.81 114 PRO A C 1
ATOM 870 O O . PRO A 1 114 ? 10.662 -8.691 -13.796 1.00 92.81 114 PRO A O 1
ATOM 873 N N . ARG A 1 115 ? 8.563 -8.471 -14.558 1.00 93.06 115 ARG A N 1
ATOM 874 C CA . ARG A 1 115 ? 8.826 -8.942 -15.927 1.00 93.06 115 ARG A CA 1
ATOM 875 C C . ARG A 1 115 ? 7.851 -8.286 -16.895 1.00 93.06 115 ARG A C 1
ATOM 877 O O . ARG A 1 115 ? 6.705 -8.072 -16.528 1.00 93.06 115 ARG A O 1
ATOM 884 N N . HIS A 1 116 ? 8.288 -8.047 -18.133 1.00 91.31 116 HIS A N 1
ATOM 885 C CA . HIS A 1 116 ? 7.366 -7.640 -19.188 1.00 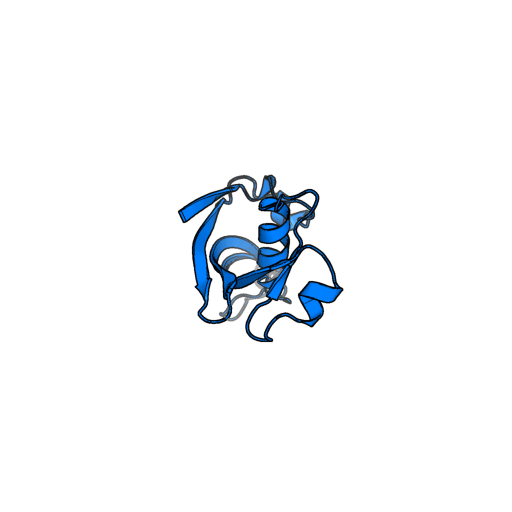91.31 116 HIS A CA 1
ATOM 886 C C . HIS A 1 116 ? 6.285 -8.711 -19.385 1.00 91.31 116 HIS A C 1
ATOM 888 O O . HIS A 1 116 ? 6.561 -9.910 -19.277 1.00 91.31 116 HIS A O 1
ATOM 894 N N . ASP A 1 117 ? 5.080 -8.260 -19.706 1.00 87.06 117 ASP A N 1
ATOM 895 C CA . ASP A 1 117 ? 3.952 -9.091 -20.126 1.00 87.06 117 ASP A CA 1
ATOM 896 C C . ASP A 1 117 ? 4.169 -9.702 -21.522 1.00 87.06 117 ASP A C 1
ATOM 898 O O . ASP A 1 117 ? 3.614 -10.754 -21.842 1.00 87.06 117 ASP A O 1
ATOM 902 N N . TYR A 1 118 ? 5.025 -9.081 -22.334 1.00 87.31 118 TYR A N 1
ATOM 903 C CA . TYR A 1 118 ? 5.481 -9.587 -23.624 1.00 87.31 118 TYR A CA 1
ATOM 904 C C . TYR A 1 118 ? 6.810 -10.356 -23.550 1.00 87.31 118 TYR A C 1
ATOM 906 O O . TYR A 1 118 ? 7.583 -10.287 -22.587 1.00 87.31 118 TYR A O 1
ATOM 914 N N . GLU A 1 119 ? 7.115 -11.094 -24.623 1.00 85.25 119 GLU A N 1
ATOM 915 C CA . GLU A 1 119 ? 8.382 -11.811 -24.743 1.00 85.25 119 GLU A CA 1
ATOM 916 C C . GLU A 1 119 ? 9.574 -10.852 -24.756 1.00 85.25 119 GLU A C 1
ATOM 918 O O . GLU A 1 119 ? 9.769 -10.046 -25.664 1.00 85.25 119 GLU A O 1
ATOM 923 N N . CYS A 1 120 ? 10.415 -10.978 -23.734 1.00 86.69 120 CYS A N 1
ATOM 924 C CA . CYS A 1 120 ? 11.674 -10.261 -23.670 1.00 86.69 120 CYS A CA 1
ATOM 925 C C . CYS A 1 120 ? 12.656 -10.822 -24.706 1.00 86.69 120 CYS A C 1
ATOM 927 O O . CYS A 1 120 ? 13.017 -12.001 -24.634 1.00 86.69 120 CYS A O 1
ATOM 929 N N . VAL A 1 121 ? 13.170 -9.962 -25.583 1.00 77.31 121 VAL A N 1
ATOM 930 C CA . VAL A 1 121 ? 14.428 -10.220 -26.295 1.00 77.31 121 VAL A CA 1
ATOM 931 C C . VAL A 1 121 ? 15.593 -10.015 -25.326 1.00 77.31 121 VAL A C 1
ATOM 933 O O . VAL A 1 121 ? 15.629 -9.037 -24.576 1.00 77.31 121 VAL A O 1
ATOM 936 N N . SER A 1 122 ? 16.513 -10.979 -25.266 1.00 65.69 122 SER A N 1
ATOM 937 C CA . SER A 1 122 ? 17.690 -10.897 -24.399 1.00 65.69 122 SER A CA 1
ATOM 938 C C . SER A 1 122 ? 18.573 -9.716 -24.805 1.00 65.69 122 SER A C 1
ATOM 940 O O . SER A 1 122 ? 18.728 -9.422 -25.988 1.00 65.69 122 SER A O 1
ATOM 942 N N . HIS A 1 123 ? 19.191 -9.053 -23.824 1.00 58.59 123 HIS A N 1
ATOM 943 C CA . HIS A 1 123 ? 20.139 -7.961 -24.076 1.00 58.59 123 HIS A CA 1
ATOM 944 C C . HIS A 1 123 ? 21.317 -8.405 -24.971 1.00 58.59 123 HIS A C 1
ATOM 946 O O . HIS A 1 123 ? 21.842 -7.615 -25.750 1.00 58.59 123 HIS A O 1
ATOM 952 N N . ASP A 1 124 ? 21.671 -9.694 -24.932 1.00 59.41 124 ASP A N 1
ATOM 953 C CA . ASP A 1 124 ? 22.716 -10.287 -25.775 1.00 59.41 124 ASP A CA 1
ATOM 954 C C . ASP A 1 124 ? 22.364 -10.350 -27.273 1.00 59.41 124 ASP A C 1
ATOM 956 O O . ASP A 1 124 ? 23.248 -10.602 -28.087 1.00 59.41 124 ASP A O 1
ATOM 960 N N . ALA A 1 125 ? 21.113 -10.085 -27.665 1.00 56.44 125 ALA A N 1
ATOM 961 C CA . ALA A 1 125 ? 20.702 -10.044 -29.070 1.00 56.44 125 ALA A CA 1
ATOM 962 C C . ALA A 1 125 ? 21.142 -8.762 -29.814 1.00 56.44 125 ALA A C 1
ATOM 964 O O . ALA A 1 125 ? 20.943 -8.669 -31.020 1.00 56.44 125 ALA A O 1
ATOM 965 N N . TYR A 1 126 ? 21.735 -7.782 -29.117 1.00 53.09 126 TYR A N 1
ATOM 966 C CA . TYR A 1 126 ? 22.173 -6.496 -29.686 1.00 53.09 126 TYR A CA 1
ATOM 967 C C . TYR A 1 126 ? 23.703 -6.331 -29.763 1.00 53.09 126 TYR A C 1
ATOM 969 O O . TYR A 1 126 ? 24.195 -5.211 -29.892 1.00 53.09 126 TYR A O 1
ATOM 977 N N . LYS A 1 127 ? 24.474 -7.425 -29.673 1.00 46.12 127 LYS A N 1
ATOM 978 C CA . LYS A 1 127 ? 25.937 -7.420 -29.878 1.00 46.12 127 LYS A CA 1
ATOM 979 C C . LYS A 1 127 ? 26.347 -7.958 -31.259 1.00 46.12 127 LYS A C 1
ATOM 981 O O . LYS A 1 127 ? 27.188 -8.852 -31.334 1.00 46.12 127 LYS A O 1
ATOM 986 N N . GLU A 1 128 ? 25.792 -7.390 -32.329 1.00 40.50 128 GLU A N 1
ATOM 987 C CA . GLU A 1 128 ? 26.343 -7.499 -33.695 1.00 40.50 128 GLU A CA 1
ATOM 988 C C . GLU A 1 128 ? 26.728 -6.121 -34.240 1.00 40.50 128 GLU A C 1
ATOM 990 O O . GLU A 1 128 ? 25.890 -5.193 -34.158 1.00 40.50 128 GLU A O 1
#

Organism: NCBI:txid295108